Protein AF-A0AAV2S5Y5-F1 (afdb_monomer)

Radius of gyration: 28.73 Å; Cα contacts (8 Å, |Δi|>4): 89; chains: 1; bounding box: 67×34×76 Å

Foldseek 3Di:
DFDWAWFADDPDIDIDGVVVLVDLVVVLVCLAPCCLVPVDDPVVNVVVLVPDDADPPPRVVVSVVVSVCLSVQHDDDPGHPSVVVSVCSNVCVRHPVNVVVVVVVVVVVVVVVVVVVVVVVVVVVVVVVVLVVVQVVQVVPDPPPDDRPRDPDDDD

Mean predicted aligned error: 7.6 Å

Organism: Meganyctiphanes norvegica (NCBI:txid48144)

Secondary structure (DSSP, 8-state):
---EEEEEETTEEEEEEHHHHH-HHHHHHHSSHHHHHHTS-HHHHHHHHTTSPP-SSSHHHHHHHHHHHHHTT--SSSS-HHHHHHHHHHTTTT-HHHHHHHHHHHHHHHHHHHHHHHHHHHHHHHHHHHHHHHHHHHHHTS-TTSPP--------

InterPro domains:
  IPR024867 Nuclear factor related to kappa-B-binding protein [PTHR13052] (3-139)
  IPR044867 DEUBAD domain [PS51916] (17-134)

pLDDT: mean 90.6, std 9.05, range [45.88, 98.38]

Solvent-accessible surface area (backbone atoms only — not comparable to full-atom values): 9223 Å² total; per-residue (Å²): 131,88,54,73,40,68,34,33,58,93,92,49,72,47,76,42,55,46,63,57,52,73,33,68,64,58,44,48,61,64,63,28,68,63,36,55,70,76,71,46,52,69,71,56,49,56,59,54,57,68,74,48,79,89,49,96,67,63,38,71,58,53,43,50,51,51,51,51,40,58,63,68,64,40,72,79,75,98,47,28,70,67,60,53,50,48,53,36,47,60,70,42,50,34,27,57,68,53,36,54,49,51,56,51,48,54,55,50,53,51,52,50,53,56,49,53,51,50,52,51,51,50,53,52,49,53,52,50,51,55,54,52,49,53,52,50,56,52,54,74,74,46,64,96,87,64,82,79,84,75,76,84,75,77,86,125

Nearest PDB structures (foldseek):
  4wlp-assembly1_B  TM=9.031E-01  e=2.094E-07  Homo sapiens
  4uf5-assembly1_B  TM=8.428E-01  e=1.661E-05  Homo sapiens
  7tve-assembly1_D  TM=2.455E-01  e=6.827E+00  Saccharomyces cerevisiae W303

Sequence (156 aa):
MVTMEELSYGEVTLEVPSDLCNDISLLFDIISPDTWNNCITDEHREALMNYLPDFPENDLEEKTRTLEMFFMDENFRFGTPLRIFFDYLTKGFFNPKISKMRASQKKIMFREYRFRMKEYLHSTLEETLVRRKRVLDIVSNMPPDEIPKIPRLLLN

Structure (mmCIF, N/CA/C/O backbone):
data_AF-A0AAV2S5Y5-F1
#
_entry.id   AF-A0AAV2S5Y5-F1
#
loop_
_atom_site.group_PDB
_atom_site.id
_atom_site.type_symbol
_atom_site.label_atom_id
_atom_site.label_alt_id
_atom_site.label_comp_id
_atom_site.label_asym_id
_atom_site.label_entity_id
_atom_site.label_seq_id
_atom_site.pdbx_PDB_ins_code
_atom_site.Cartn_x
_atom_site.Cartn_y
_atom_site.Cartn_z
_atom_site.occupancy
_atom_site.B_iso_or_equiv
_atom_site.auth_seq_id
_atom_site.auth_comp_id
_atom_site.auth_asym_id
_atom_site.auth_atom_id
_atom_site.pdbx_PDB_model_num
ATOM 1 N N . MET A 1 1 ? -28.105 -12.886 12.898 1.00 58.53 1 MET A N 1
ATOM 2 C CA . MET A 1 1 ? -26.781 -13.507 13.113 1.00 58.53 1 MET A CA 1
ATOM 3 C C . MET A 1 1 ? -25.780 -12.595 12.440 1.00 58.53 1 MET A C 1
ATOM 5 O O . MET A 1 1 ? -26.000 -12.292 11.277 1.00 58.53 1 MET A O 1
ATOM 9 N N . VAL A 1 2 ? -24.779 -12.102 13.170 1.00 76.00 2 VAL A N 1
ATOM 10 C CA . VAL A 1 2 ? -23.707 -11.280 12.586 1.00 76.00 2 VAL A CA 1
ATOM 11 C C . VAL A 1 2 ? -22.844 -12.203 11.732 1.00 76.00 2 VAL A C 1
ATOM 13 O O . VAL A 1 2 ? -22.391 -13.238 12.222 1.00 76.00 2 VAL A O 1
ATOM 16 N N . THR A 1 3 ? -22.692 -11.890 10.449 1.00 88.06 3 THR A N 1
ATOM 17 C CA . THR A 1 3 ? -21.781 -12.615 9.560 1.00 88.06 3 THR A CA 1
ATOM 18 C C . THR A 1 3 ? -20.371 -12.072 9.753 1.00 88.06 3 THR A C 1
ATOM 20 O O . THR A 1 3 ? -20.190 -10.867 9.903 1.00 88.06 3 THR A O 1
ATOM 23 N N . MET A 1 4 ? -19.384 -12.964 9.798 1.00 91.44 4 MET A N 1
ATOM 24 C CA . MET A 1 4 ? -17.975 -12.605 9.959 1.00 91.44 4 MET A CA 1
ATOM 25 C C . MET A 1 4 ? -17.245 -12.833 8.638 1.00 91.44 4 MET A C 1
ATOM 27 O O . MET A 1 4 ? -17.479 -13.835 7.957 1.00 91.44 4 MET A O 1
ATOM 31 N N . GLU A 1 5 ? -16.353 -11.914 8.295 1.00 89.69 5 GLU 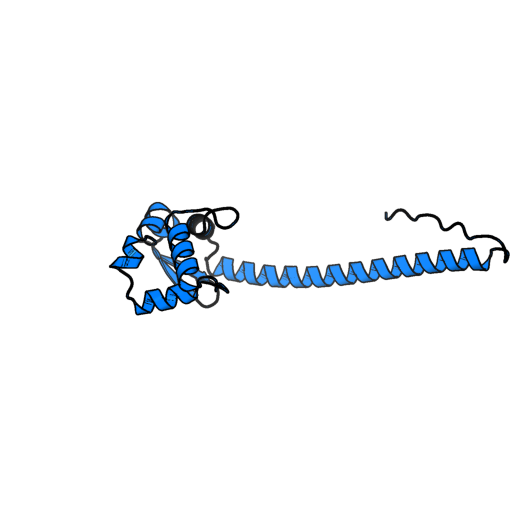A N 1
ATOM 32 C CA . GLU A 1 5 ? -15.509 -11.967 7.109 1.00 89.69 5 GLU A CA 1
ATOM 33 C C . GLU A 1 5 ? -14.038 -12.062 7.496 1.00 89.69 5 GLU A C 1
ATOM 35 O O . GLU A 1 5 ? -13.526 -11.278 8.295 1.00 89.69 5 GLU A O 1
ATOM 40 N N . GLU A 1 6 ? -13.350 -13.033 6.896 1.00 92.81 6 GLU A N 1
ATOM 41 C CA . GLU A 1 6 ? -11.910 -13.206 7.046 1.00 92.81 6 GLU A CA 1
ATOM 42 C C . GLU A 1 6 ? -11.164 -12.235 6.118 1.00 92.81 6 GLU A C 1
ATOM 44 O O . GLU A 1 6 ? -11.292 -12.271 4.887 1.00 92.81 6 GLU A O 1
ATOM 49 N N . LEU A 1 7 ? -10.332 -11.395 6.722 1.00 93.62 7 LEU A N 1
ATOM 50 C CA . LEU A 1 7 ? -9.421 -10.467 6.072 1.00 93.62 7 LEU A CA 1
ATOM 51 C C . LEU A 1 7 ? -7.978 -10.926 6.285 1.00 93.62 7 LEU A C 1
ATOM 53 O O . LEU A 1 7 ? -7.608 -11.433 7.340 1.00 93.62 7 LEU A O 1
ATOM 57 N N . SER A 1 8 ? -7.129 -10.705 5.287 1.00 92.38 8 SER A N 1
ATOM 58 C CA . SER A 1 8 ? -5.705 -11.020 5.353 1.00 92.38 8 SER A CA 1
ATOM 59 C C . SER A 1 8 ? -4.851 -9.968 4.652 1.00 92.38 8 SER A C 1
ATOM 61 O O . SER A 1 8 ? -5.134 -9.534 3.526 1.00 92.38 8 SER A O 1
ATOM 63 N N . TYR A 1 9 ? -3.757 -9.590 5.303 1.00 89.12 9 TYR A N 1
ATOM 64 C CA . TYR A 1 9 ? -2.750 -8.698 4.749 1.00 89.12 9 TYR A CA 1
ATOM 65 C C . TYR A 1 9 ? -1.367 -9.049 5.298 1.00 89.12 9 TYR A C 1
ATOM 67 O O . TYR A 1 9 ? -1.117 -8.964 6.497 1.00 89.12 9 TYR A O 1
ATOM 75 N N . GLY A 1 10 ? -0.449 -9.442 4.411 1.00 86.56 10 GLY A N 1
ATOM 76 C CA . GLY A 1 10 ? 0.866 -9.930 4.827 1.00 86.56 10 GLY A CA 1
ATOM 77 C C . GLY A 1 10 ? 0.738 -11.200 5.669 1.00 86.56 10 GLY A C 1
ATOM 78 O O . GLY A 1 10 ? 0.214 -12.202 5.185 1.00 86.56 10 GLY A O 1
ATOM 79 N N . GLU A 1 11 ? 1.219 -11.139 6.909 1.00 86.31 11 GLU A N 1
ATOM 80 C CA . GLU A 1 11 ? 1.137 -12.227 7.897 1.00 86.31 11 GLU A CA 1
ATOM 81 C C . GLU A 1 11 ? -0.059 -12.079 8.850 1.00 86.31 11 GLU A C 1
ATOM 83 O O . GLU A 1 11 ? -0.320 -12.968 9.654 1.00 86.31 11 GLU A O 1
ATOM 88 N N . VAL A 1 12 ? -0.805 -10.974 8.751 1.00 89.19 12 VAL A N 1
ATOM 89 C CA . VAL A 1 12 ? -1.942 -10.688 9.627 1.00 89.19 12 VAL A CA 1
ATOM 90 C C . VAL A 1 12 ? -3.221 -11.243 9.012 1.00 89.19 12 VAL A C 1
ATOM 92 O O . VAL A 1 12 ? -3.541 -10.960 7.854 1.00 89.19 12 VAL A O 1
ATOM 95 N N . THR A 1 13 ? -3.971 -11.995 9.814 1.00 91.62 13 THR A N 1
ATOM 96 C CA . THR A 1 13 ? -5.330 -12.462 9.519 1.00 91.62 13 THR A CA 1
ATOM 97 C C . THR A 1 13 ? -6.277 -11.973 10.606 1.00 91.62 13 THR A C 1
ATOM 99 O O . THR A 1 13 ? -5.969 -12.104 11.790 1.00 91.62 13 THR A O 1
ATOM 102 N N . LEU A 1 14 ? -7.413 -11.410 10.209 1.00 92.25 14 LEU A N 1
ATOM 103 C CA . LEU A 1 14 ? -8.417 -10.818 11.090 1.00 92.25 14 LEU A CA 1
ATOM 104 C C . LEU A 1 14 ? -9.803 -11.291 10.665 1.00 92.25 14 LEU A C 1
ATOM 106 O O . LEU A 1 14 ? -10.078 -11.387 9.474 1.00 92.25 14 LEU A O 1
ATOM 110 N N . GLU A 1 15 ? -10.684 -11.530 11.628 1.00 92.44 15 GLU A N 1
ATOM 111 C CA . GLU A 1 15 ? -12.109 -11.718 11.367 1.00 92.44 15 GLU A CA 1
ATOM 112 C C . GLU A 1 15 ? -12.854 -10.466 11.812 1.00 92.44 15 GLU A C 1
ATOM 114 O O . GLU A 1 15 ? -12.729 -10.039 12.961 1.00 92.44 15 GLU A O 1
ATOM 119 N N . VAL A 1 16 ? -13.617 -9.867 10.901 1.00 90.38 16 VAL A N 1
ATOM 120 C CA . VAL A 1 16 ? -14.403 -8.663 11.186 1.00 90.38 16 VAL A CA 1
ATOM 121 C C . VAL A 1 16 ? -15.880 -8.890 10.869 1.00 90.38 16 VAL A C 1
ATOM 123 O O . VAL A 1 16 ? -16.192 -9.674 9.972 1.00 90.38 16 VAL A O 1
ATOM 126 N N . PRO A 1 17 ? -16.809 -8.215 11.565 1.00 91.50 17 PRO A N 1
ATOM 127 C CA . PRO A 1 17 ? -18.218 -8.224 11.183 1.00 91.50 17 PRO A CA 1
ATOM 128 C C . PRO A 1 17 ? -18.408 -7.703 9.753 1.00 91.50 17 PRO A C 1
ATOM 130 O O . PRO A 1 17 ? -17.882 -6.642 9.420 1.00 91.50 17 PRO A O 1
ATOM 133 N N . SER A 1 18 ? -19.205 -8.390 8.931 1.00 87.94 18 SER A N 1
ATOM 134 C CA . SER A 1 18 ? -19.514 -7.966 7.553 1.00 87.94 18 SER A CA 1
ATOM 135 C C . SER A 1 18 ? -20.083 -6.550 7.481 1.00 87.94 18 SER A C 1
ATOM 137 O O . SER A 1 18 ? -19.857 -5.839 6.506 1.00 87.94 18 SER A O 1
ATOM 139 N N . ASP A 1 19 ? -20.814 -6.115 8.508 1.00 88.69 19 ASP A N 1
ATOM 140 C CA . ASP A 1 19 ?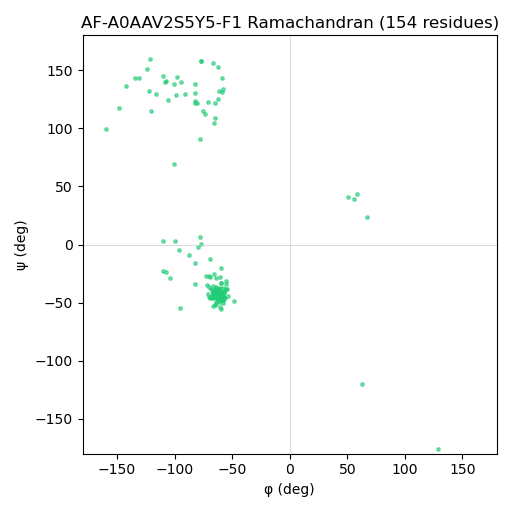 -21.401 -4.774 8.563 1.00 88.69 19 ASP A CA 1
ATOM 141 C C . ASP A 1 19 ? -20.324 -3.677 8.496 1.00 88.69 19 ASP A C 1
ATOM 143 O O . ASP A 1 19 ? -20.528 -2.658 7.839 1.00 88.69 19 ASP A O 1
ATOM 147 N N . LEU A 1 20 ? -19.130 -3.930 9.053 1.00 87.06 20 LEU A N 1
ATOM 148 C CA . LEU A 1 20 ? -17.983 -3.017 8.976 1.00 87.06 20 LEU A CA 1
ATOM 149 C C . LEU A 1 20 ? -17.479 -2.825 7.538 1.00 87.06 20 LEU A C 1
ATOM 151 O O . LEU A 1 20 ? -16.928 -1.781 7.196 1.00 87.06 20 LEU A O 1
ATOM 155 N N . CYS A 1 21 ? -17.655 -3.836 6.689 1.00 85.88 21 CYS A N 1
ATOM 156 C CA . CYS A 1 21 ? -17.275 -3.778 5.282 1.00 85.88 21 CYS A CA 1
ATOM 157 C C . CYS A 1 21 ? -18.337 -3.092 4.413 1.00 85.88 21 CYS A C 1
ATOM 159 O O . CYS A 1 21 ? -18.024 -2.709 3.290 1.00 85.88 21 CYS A O 1
ATOM 161 N N . ASN A 1 22 ? -19.566 -2.926 4.915 1.00 87.50 22 ASN A N 1
ATOM 162 C CA . ASN A 1 22 ? -20.691 -2.366 4.164 1.00 87.50 22 ASN A CA 1
ATOM 163 C C . ASN A 1 22 ? -21.019 -0.920 4.551 1.00 87.50 22 ASN A C 1
ATOM 165 O O . ASN A 1 22 ? -21.511 -0.171 3.706 1.00 87.50 22 ASN A O 1
ATOM 169 N N . ASP A 1 23 ? -20.738 -0.520 5.791 1.00 92.00 23 ASP A N 1
ATOM 170 C CA . ASP A 1 23 ? -21.039 0.817 6.297 1.00 92.00 23 ASP A CA 1
ATOM 171 C C . ASP A 1 23 ? -19.774 1.545 6.767 1.00 92.00 23 ASP A C 1
ATOM 173 O O . ASP A 1 23 ? -19.123 1.173 7.744 1.00 92.00 23 ASP A O 1
ATOM 177 N N . ILE A 1 24 ? -19.438 2.627 6.063 1.00 93.12 24 ILE A N 1
ATOM 178 C CA . ILE A 1 24 ? -18.283 3.461 6.390 1.00 93.12 24 ILE A CA 1
ATOM 179 C C . ILE A 1 24 ? -18.482 4.236 7.695 1.00 93.12 24 ILE A C 1
ATOM 181 O O . ILE A 1 24 ? -17.500 4.534 8.370 1.00 93.12 24 ILE A O 1
ATOM 185 N N . SER A 1 25 ? -19.722 4.556 8.074 1.00 93.25 25 SER A N 1
ATOM 186 C CA . SER A 1 25 ? -20.001 5.266 9.324 1.00 93.25 25 SER A CA 1
ATOM 187 C C . SER A 1 25 ? -19.574 4.433 10.529 1.00 93.25 25 SER A C 1
ATOM 189 O O . SER A 1 25 ? -18.902 4.960 11.409 1.00 93.25 25 SER A O 1
ATOM 191 N N . LEU A 1 26 ? -19.817 3.117 10.503 1.00 92.06 26 LEU A N 1
ATOM 192 C CA . LEU A 1 26 ? -19.331 2.199 11.540 1.00 92.06 26 LEU A CA 1
ATOM 193 C C . LEU A 1 26 ? -17.801 2.197 11.641 1.00 92.06 26 LEU A C 1
ATOM 195 O O . LEU A 1 26 ? -17.248 2.110 12.736 1.00 92.06 26 LEU A O 1
ATOM 199 N N . LEU A 1 27 ? -17.104 2.309 10.507 1.00 91.44 27 LEU A N 1
ATOM 200 C CA . LEU A 1 27 ? -15.647 2.394 10.496 1.00 91.44 27 LEU A CA 1
ATOM 201 C C . LEU A 1 27 ? -15.148 3.699 11.132 1.00 91.44 27 LEU A C 1
ATOM 203 O O . LEU A 1 27 ? -14.177 3.657 11.883 1.00 91.44 27 LEU A O 1
ATOM 207 N N . PHE A 1 28 ? -15.796 4.832 10.852 1.00 93.31 28 PHE A N 1
ATOM 208 C CA . PHE A 1 28 ? -15.461 6.115 11.480 1.00 93.31 28 PHE A CA 1
ATOM 209 C C . PHE A 1 28 ? -15.768 6.128 12.978 1.00 93.31 28 PHE A C 1
ATOM 211 O O . PHE A 1 28 ? -14.992 6.696 13.740 1.00 93.31 28 PHE A O 1
ATOM 218 N N . ASP A 1 29 ? -16.844 5.471 13.410 1.00 92.62 29 ASP A N 1
ATOM 219 C CA . ASP A 1 29 ? -17.181 5.363 14.830 1.00 92.62 29 ASP A CA 1
ATOM 220 C C . ASP A 1 29 ? -16.118 4.550 15.589 1.00 92.62 29 ASP A C 1
ATOM 222 O O . ASP A 1 29 ? -15.656 4.967 16.655 1.00 92.62 29 ASP A O 1
ATOM 226 N N . ILE A 1 30 ? -15.670 3.428 15.010 1.00 92.31 30 ILE A N 1
ATOM 227 C CA . ILE A 1 30 ? -14.625 2.566 15.586 1.00 92.31 30 ILE A CA 1
ATOM 228 C C . ILE A 1 30 ? -13.244 3.227 15.516 1.00 92.31 30 ILE A C 1
ATOM 230 O O . ILE A 1 30 ? -12.471 3.143 16.465 1.00 92.31 30 ILE A O 1
ATOM 234 N N . ILE A 1 31 ? -12.895 3.868 14.400 1.00 93.25 31 ILE A N 1
ATOM 235 C CA . ILE A 1 31 ? -11.600 4.535 14.221 1.00 93.25 31 ILE A CA 1
ATOM 236 C C . ILE A 1 31 ? -11.786 6.039 14.433 1.00 93.25 31 ILE A C 1
ATOM 238 O O . ILE A 1 31 ? -11.695 6.844 13.507 1.00 93.25 31 ILE A O 1
ATOM 242 N N . SER A 1 32 ? -12.052 6.399 15.688 1.00 94.50 32 SER A N 1
ATOM 243 C CA . SER A 1 32 ? -12.354 7.763 16.127 1.00 94.50 32 SER A CA 1
ATOM 244 C C . SER A 1 32 ? -11.371 8.272 17.192 1.00 94.50 32 SER A C 1
ATOM 246 O O . SER A 1 32 ? -10.754 7.470 17.904 1.00 94.50 32 SER A O 1
ATOM 248 N N . PRO A 1 33 ? -11.271 9.606 17.381 1.00 94.50 33 PRO A N 1
ATOM 249 C CA . PRO A 1 33 ? -10.562 10.193 18.520 1.00 94.50 33 PRO A CA 1
ATOM 250 C C . PRO A 1 33 ? -11.080 9.690 19.868 1.00 94.50 33 PRO A C 1
ATOM 252 O O . PRO A 1 33 ? -10.311 9.560 20.817 1.00 94.50 33 PRO A O 1
ATOM 255 N N . ASP A 1 34 ? -12.384 9.413 19.960 1.00 95.00 34 ASP A N 1
ATOM 256 C CA . ASP A 1 34 ? -13.003 8.874 21.168 1.00 95.00 34 ASP A CA 1
ATOM 257 C C . ASP A 1 34 ? -12.447 7.483 21.487 1.00 95.00 34 ASP A C 1
ATOM 259 O O . ASP A 1 34 ? -11.909 7.272 22.572 1.00 95.00 34 ASP A O 1
ATOM 263 N N . THR A 1 35 ? -12.443 6.577 20.504 1.00 95.12 35 THR A N 1
ATOM 264 C CA . 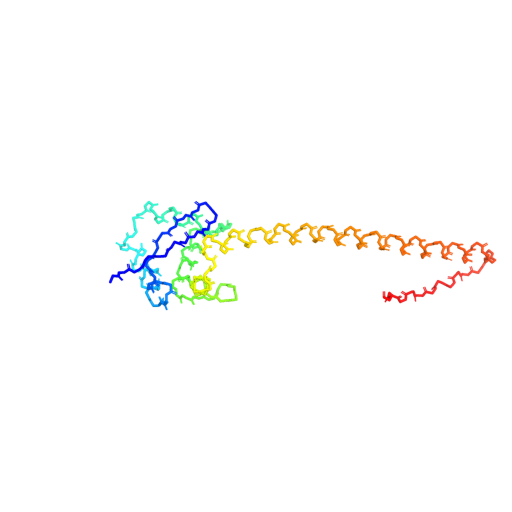THR A 1 35 ? -11.856 5.239 20.669 1.00 95.12 35 THR A CA 1
ATOM 265 C C . THR A 1 35 ? -10.370 5.324 21.018 1.00 95.12 35 THR A C 1
ATOM 267 O O . THR A 1 35 ? -9.909 4.630 21.926 1.00 95.12 35 THR A O 1
ATOM 270 N N . TRP A 1 36 ? -9.618 6.208 20.356 1.00 94.69 36 TRP A N 1
ATOM 271 C CA . TRP A 1 36 ? -8.194 6.414 20.632 1.00 94.69 36 TRP A CA 1
ATOM 272 C C . TRP A 1 36 ? -7.924 6.829 22.082 1.00 94.69 36 TRP A C 1
ATOM 274 O O . TRP A 1 36 ? -7.057 6.249 22.735 1.00 94.69 36 TRP A O 1
ATOM 284 N N . ASN A 1 37 ? -8.677 7.801 22.596 1.00 93.06 37 ASN A N 1
ATOM 285 C CA . ASN A 1 37 ? -8.450 8.358 23.928 1.00 93.06 37 ASN A CA 1
ATOM 286 C C . ASN A 1 37 ? -9.067 7.514 25.053 1.00 93.06 37 ASN A C 1
ATOM 288 O O . ASN A 1 37 ? -8.488 7.438 26.134 1.00 93.06 37 ASN A O 1
ATOM 292 N N . ASN A 1 38 ? -10.218 6.877 24.810 1.00 95.06 38 ASN A N 1
ATOM 293 C CA . ASN A 1 38 ? -11.028 6.249 25.858 1.00 95.06 38 ASN A CA 1
ATOM 294 C C . ASN A 1 38 ? -10.993 4.714 25.846 1.00 95.06 38 ASN A C 1
ATOM 296 O O . ASN A 1 38 ? -11.248 4.098 26.880 1.00 95.06 38 ASN A O 1
ATOM 300 N N . CYS A 1 39 ? -10.686 4.078 24.711 1.00 95.00 39 CYS A N 1
ATOM 301 C CA . CYS A 1 39 ? -10.716 2.615 24.584 1.00 95.00 39 CYS A CA 1
ATOM 302 C C . CYS A 1 39 ? -9.327 1.976 24.435 1.00 95.00 39 CYS A C 1
ATOM 304 O O . CYS A 1 39 ? -9.174 0.793 24.742 1.00 95.00 39 CYS A O 1
ATOM 306 N N . ILE A 1 40 ? -8.316 2.725 23.981 1.00 94.81 40 ILE A N 1
ATOM 307 C CA . ILE A 1 40 ? -6.955 2.213 23.764 1.00 94.81 40 ILE A CA 1
ATOM 308 C C . ILE A 1 40 ? -6.047 2.576 24.952 1.00 94.81 40 ILE A C 1
ATOM 310 O O . ILE A 1 40 ? -5.942 3.739 25.356 1.00 94.81 40 ILE A O 1
ATOM 314 N N . THR A 1 41 ? -5.355 1.573 25.503 1.00 95.38 41 THR A N 1
ATOM 315 C CA . THR A 1 41 ? -4.373 1.755 26.588 1.00 95.38 41 THR A CA 1
ATOM 316 C C . THR A 1 41 ? -3.149 2.545 26.117 1.00 95.38 41 THR A C 1
ATOM 318 O O . THR A 1 41 ? -2.824 2.537 24.929 1.00 95.38 41 THR A O 1
ATOM 321 N N . ASP A 1 42 ? -2.436 3.202 27.039 1.00 94.19 42 ASP A N 1
ATOM 322 C CA . ASP A 1 42 ? -1.245 3.998 26.696 1.00 94.19 42 ASP A CA 1
ATOM 323 C C . ASP A 1 42 ? -0.173 3.161 25.974 1.00 94.19 42 ASP A C 1
ATOM 325 O O . ASP A 1 42 ? 0.375 3.603 24.969 1.00 94.19 42 ASP A O 1
ATOM 329 N N . GLU A 1 43 ? 0.048 1.917 26.412 1.00 95.75 43 GLU A N 1
ATOM 330 C CA . GLU A 1 43 ? 0.988 0.969 25.789 1.00 95.75 43 GLU A CA 1
ATOM 331 C C . GLU A 1 43 ? 0.639 0.685 24.319 1.00 95.75 43 GLU A C 1
ATOM 333 O O . GLU A 1 43 ? 1.504 0.682 23.441 1.00 95.75 43 GLU A O 1
ATOM 338 N N . HIS A 1 44 ? -0.647 0.472 24.023 1.00 95.56 44 HIS A N 1
ATOM 339 C CA . HIS A 1 44 ? -1.096 0.254 22.652 1.00 95.56 44 HIS A CA 1
ATOM 340 C C . HIS A 1 44 ? -1.045 1.543 21.830 1.00 95.56 44 HIS A C 1
ATOM 342 O O . HIS A 1 44 ? -0.725 1.476 20.646 1.00 95.56 44 HIS A O 1
ATOM 348 N N . ARG A 1 45 ? -1.314 2.712 22.427 1.00 94.75 45 ARG A N 1
ATOM 349 C CA . ARG A 1 45 ? -1.153 4.003 21.741 1.00 94.75 45 ARG A CA 1
ATOM 350 C C . ARG A 1 45 ? 0.303 4.245 21.362 1.00 94.75 45 ARG A C 1
ATOM 352 O O . ARG A 1 45 ? 0.563 4.601 20.219 1.00 94.75 45 ARG A O 1
ATOM 359 N N . GLU A 1 46 ? 1.248 3.979 22.259 1.00 93.38 46 GLU A N 1
ATOM 360 C CA . GLU A 1 46 ? 2.683 4.068 21.963 1.00 93.38 46 GLU A CA 1
ATOM 361 C C . GLU A 1 46 ? 3.080 3.109 20.830 1.00 93.38 46 GLU A C 1
ATOM 363 O O . GLU A 1 46 ? 3.732 3.512 19.866 1.00 93.38 46 GLU A O 1
ATOM 368 N N . ALA A 1 47 ? 2.604 1.861 20.875 1.00 95.31 47 ALA A N 1
ATOM 369 C CA . ALA A 1 47 ? 2.822 0.905 19.794 1.00 95.31 47 ALA A CA 1
ATOM 370 C C . ALA A 1 47 ? 2.210 1.367 18.457 1.00 95.31 47 ALA A C 1
ATOM 372 O O . ALA A 1 47 ? 2.818 1.166 17.406 1.00 95.31 47 ALA A O 1
ATOM 373 N N . LEU A 1 48 ? 1.032 1.999 18.479 1.00 94.81 48 LEU A N 1
ATOM 374 C CA . LEU A 1 48 ? 0.366 2.527 17.286 1.00 94.81 48 LEU A CA 1
ATOM 375 C C . LEU A 1 48 ? 1.090 3.749 16.703 1.00 94.81 48 LEU A C 1
ATOM 377 O O . LEU A 1 48 ? 1.196 3.865 15.483 1.00 94.81 48 LEU A O 1
ATOM 381 N N . MET A 1 49 ? 1.649 4.611 17.554 1.00 94.06 49 MET A N 1
ATOM 382 C CA . MET A 1 49 ? 2.459 5.761 17.134 1.00 94.06 49 MET A CA 1
ATOM 383 C C . MET A 1 49 ? 3.706 5.338 16.345 1.00 94.06 49 MET A C 1
ATOM 385 O O . MET A 1 49 ? 4.133 6.069 15.455 1.00 94.06 49 MET A O 1
ATOM 389 N N . ASN A 1 50 ? 4.245 4.139 16.591 1.00 94.00 50 ASN A N 1
ATOM 390 C CA . ASN A 1 50 ? 5.376 3.592 15.830 1.00 94.00 50 ASN A CA 1
ATOM 391 C C . ASN A 1 50 ? 5.031 3.217 14.375 1.00 94.00 50 ASN A C 1
ATOM 393 O O . ASN A 1 50 ? 5.937 2.969 13.583 1.00 94.00 50 ASN A O 1
ATOM 397 N N . TYR A 1 51 ? 3.746 3.159 14.003 1.00 93.31 51 TYR A N 1
ATOM 398 C CA . TYR A 1 51 ? 3.334 2.983 12.603 1.00 93.31 51 TYR A CA 1
ATOM 399 C C . TYR A 1 51 ? 3.202 4.309 11.842 1.00 93.31 51 TYR A C 1
ATOM 401 O O . TYR A 1 51 ? 3.014 4.289 10.621 1.00 93.31 51 TYR A O 1
ATOM 409 N N . LEU A 1 52 ? 3.279 5.451 12.532 1.00 94.25 52 LEU A N 1
ATOM 410 C CA . LEU A 1 52 ? 3.309 6.761 11.889 1.00 94.25 52 LEU A CA 1
ATOM 411 C C . LEU A 1 52 ? 4.700 7.043 11.296 1.00 94.25 52 LEU A C 1
ATOM 413 O O . LEU A 1 52 ? 5.685 6.442 11.726 1.00 94.25 52 LEU A O 1
ATOM 417 N N . PRO A 1 53 ? 4.805 7.945 10.303 1.00 92.94 53 PRO A N 1
ATOM 418 C CA . PRO A 1 53 ? 6.095 8.334 9.741 1.00 92.94 53 PRO A CA 1
ATOM 419 C C . PRO A 1 53 ? 7.026 8.919 10.805 1.00 92.94 53 PRO A C 1
ATOM 421 O O . PRO A 1 53 ? 6.568 9.662 11.668 1.00 92.94 53 PRO A O 1
ATOM 424 N N . ASP A 1 54 ? 8.323 8.632 10.702 1.00 94.12 54 ASP A N 1
ATOM 425 C CA . ASP A 1 54 ? 9.348 9.307 11.501 1.00 94.12 54 ASP A CA 1
ATOM 426 C C . ASP A 1 54 ? 9.718 10.650 10.866 1.00 94.12 54 ASP A C 1
ATOM 428 O O . ASP A 1 54 ? 10.023 10.723 9.667 1.00 94.12 54 ASP A O 1
ATOM 432 N N . PHE A 1 55 ? 9.727 11.707 11.676 1.00 94.25 55 PHE A N 1
ATOM 433 C CA . PHE A 1 55 ? 10.089 13.054 11.255 1.00 94.25 55 PHE A CA 1
ATOM 434 C C . PHE A 1 55 ? 11.461 13.454 11.816 1.00 94.25 55 PHE A C 1
ATOM 436 O O . PHE A 1 55 ? 11.792 13.149 12.962 1.00 94.25 55 PHE A O 1
ATOM 443 N N . PRO A 1 56 ? 12.292 14.150 11.019 1.00 94.12 56 PRO A N 1
ATOM 444 C CA . PRO A 1 56 ? 13.649 14.515 11.427 1.00 94.12 56 PRO A CA 1
ATOM 445 C C . PRO A 1 56 ? 13.694 15.590 12.525 1.00 94.12 56 PRO A C 1
ATOM 447 O O . PRO A 1 56 ? 14.650 15.632 13.294 1.00 94.12 56 PRO A O 1
ATOM 450 N N . GLU A 1 57 ? 12.677 16.449 12.602 1.00 94.00 57 GLU A N 1
ATOM 451 C CA . GLU A 1 57 ? 12.536 17.519 13.593 1.00 94.00 57 GLU A CA 1
ATOM 452 C C . GLU A 1 57 ? 11.129 17.452 14.196 1.00 94.00 57 GLU A C 1
ATOM 454 O O . GLU A 1 57 ? 10.174 17.147 13.484 1.00 94.00 57 GLU A O 1
ATOM 459 N N . ASN A 1 58 ? 11.005 17.729 15.499 1.00 93.50 58 ASN A N 1
ATOM 460 C CA . ASN A 1 58 ? 9.730 17.751 16.233 1.00 93.50 58 ASN A CA 1
ATOM 461 C C . ASN A 1 58 ? 8.857 16.490 16.048 1.00 93.50 58 ASN A C 1
ATOM 463 O O . ASN A 1 58 ? 7.636 16.587 15.957 1.00 93.50 58 ASN A O 1
ATOM 467 N N . ASP A 1 59 ? 9.476 15.301 16.041 1.00 93.88 59 ASP A N 1
ATOM 468 C CA . ASP A 1 59 ? 8.820 14.022 15.711 1.00 93.88 59 ASP A CA 1
ATOM 469 C C . ASP A 1 59 ? 7.490 13.785 16.433 1.00 93.88 59 ASP A C 1
ATOM 471 O O . ASP A 1 59 ? 6.481 13.480 15.802 1.00 93.88 59 ASP A O 1
ATOM 475 N N . LEU A 1 60 ? 7.458 13.987 17.752 1.00 93.69 60 LEU A N 1
ATOM 476 C CA . LEU A 1 60 ? 6.245 13.768 18.538 1.00 93.69 60 LEU A CA 1
ATOM 477 C C . LE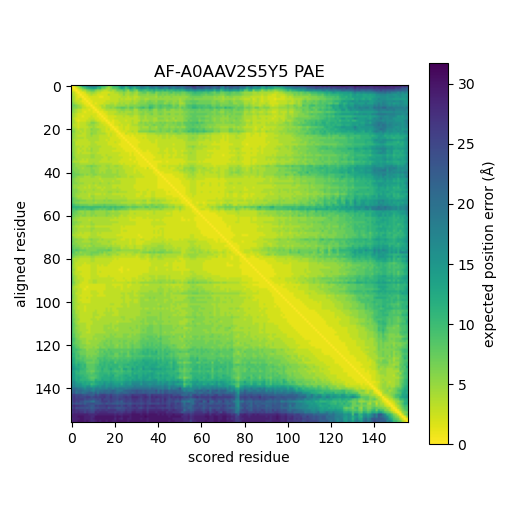U A 1 60 ? 5.115 14.744 18.165 1.00 93.69 60 LEU A C 1
ATOM 479 O O . LEU A 1 60 ? 3.953 14.342 18.098 1.00 93.69 60 LEU A O 1
ATOM 483 N N . GLU A 1 61 ? 5.443 16.014 17.923 1.00 95.38 61 GLU A N 1
ATOM 484 C CA . GLU A 1 61 ? 4.465 17.046 17.561 1.00 95.38 61 GLU A CA 1
ATOM 485 C C . GLU A 1 61 ? 3.911 16.796 16.153 1.00 95.38 61 GLU A C 1
ATOM 487 O O . GLU A 1 61 ? 2.694 16.771 15.965 1.00 95.38 61 GLU A O 1
ATOM 492 N N . GLU A 1 62 ? 4.782 16.503 15.185 1.00 95.81 62 GLU A N 1
ATOM 493 C CA . GLU A 1 62 ? 4.385 16.187 13.808 1.00 95.81 62 GLU A CA 1
ATOM 494 C C . GLU A 1 62 ? 3.566 14.890 13.729 1.00 95.81 62 GLU A C 1
ATOM 496 O O . GLU A 1 62 ? 2.553 14.839 13.025 1.00 95.81 62 GLU A O 1
ATOM 501 N N . LYS A 1 63 ? 3.917 13.853 14.504 1.00 95.75 63 LYS A N 1
ATOM 502 C CA . LYS A 1 63 ? 3.099 12.633 14.620 1.00 95.75 63 LYS A CA 1
ATOM 503 C C . LYS A 1 63 ? 1.725 12.925 15.221 1.00 95.75 63 LYS A C 1
ATOM 505 O O . LYS A 1 63 ? 0.727 12.425 14.707 1.00 95.75 63 LYS A O 1
ATOM 510 N N . THR A 1 64 ? 1.656 13.762 16.257 1.00 94.25 64 THR A N 1
ATOM 511 C CA . THR A 1 64 ? 0.380 14.155 16.882 1.00 94.25 64 THR A CA 1
ATOM 512 C C . THR A 1 64 ? -0.504 14.902 15.885 1.00 94.25 64 THR A C 1
ATOM 514 O O . THR A 1 64 ? -1.656 14.524 15.682 1.00 94.25 64 THR A O 1
ATOM 517 N N . ARG A 1 65 ? 0.056 15.879 15.165 1.00 94.56 65 ARG A N 1
ATOM 518 C CA . ARG A 1 65 ? -0.647 16.596 14.094 1.00 94.56 65 ARG A CA 1
ATOM 519 C C . ARG A 1 65 ? -1.110 15.661 12.976 1.00 94.56 65 ARG A C 1
ATOM 521 O O . ARG A 1 65 ? -2.229 15.779 12.486 1.00 94.56 65 ARG A O 1
ATOM 528 N N . THR A 1 66 ? -0.267 14.712 12.577 1.00 95.44 66 THR A N 1
ATOM 529 C CA . THR A 1 66 ? -0.605 13.706 11.560 1.00 95.44 66 THR A CA 1
ATOM 530 C C . THR A 1 66 ? -1.801 12.857 12.001 1.00 95.44 66 THR A C 1
ATOM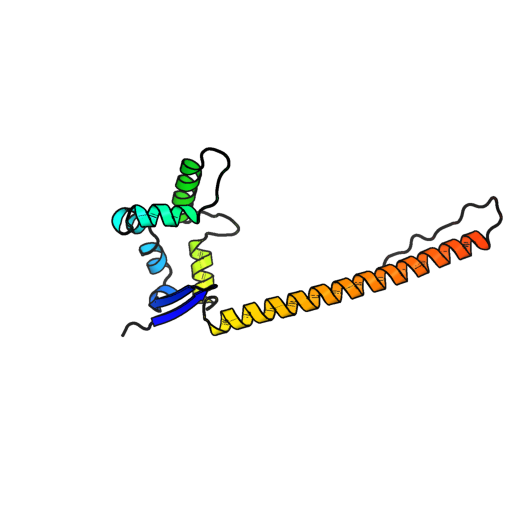 532 O O . THR A 1 66 ? -2.689 12.573 11.198 1.00 95.44 66 THR A O 1
ATOM 535 N N . LEU A 1 67 ? -1.850 12.474 13.278 1.00 95.06 67 LEU A N 1
ATOM 536 C CA . LEU A 1 67 ? -2.954 11.720 13.869 1.00 95.06 67 LEU A CA 1
ATOM 537 C C . LEU A 1 67 ? -4.253 12.546 13.908 1.00 95.06 67 LEU A C 1
ATOM 539 O O . LEU A 1 67 ? -5.321 12.033 13.578 1.00 95.06 67 LEU A O 1
ATOM 543 N N . GLU A 1 68 ? -4.168 13.835 14.246 1.00 94.38 68 GLU A N 1
ATOM 544 C CA . GLU A 1 68 ? -5.311 14.756 14.189 1.00 94.38 68 GLU A CA 1
ATOM 545 C C . GLU A 1 68 ? -5.866 14.870 12.765 1.00 94.38 68 GLU A C 1
ATOM 547 O O . GLU A 1 68 ? -7.059 14.655 12.551 1.00 94.38 68 GLU A O 1
ATOM 552 N N . MET A 1 69 ? -5.001 15.113 11.774 1.00 95.19 69 MET A N 1
ATOM 553 C CA . MET A 1 69 ? -5.388 15.160 10.357 1.00 95.19 69 MET A CA 1
ATOM 554 C C . MET A 1 69 ? -6.031 13.845 9.893 1.00 95.19 69 MET A C 1
ATOM 556 O O . MET A 1 69 ? -6.982 13.853 9.109 1.00 95.19 69 MET A O 1
ATOM 560 N N . PHE A 1 70 ? -5.529 12.705 10.379 1.00 95.25 70 PHE A N 1
ATOM 561 C CA . PHE A 1 70 ? -6.084 11.387 10.075 1.00 95.25 70 PHE A CA 1
ATOM 562 C C . PHE A 1 70 ? -7.524 11.246 10.582 1.00 95.25 70 PHE A C 1
ATOM 564 O O . PHE A 1 70 ? -8.394 10.820 9.820 1.00 95.25 70 PHE A O 1
ATOM 571 N N . PHE A 1 71 ? -7.798 11.643 11.828 1.00 94.56 71 PHE A N 1
ATOM 572 C CA . PHE A 1 71 ? -9.149 11.575 12.390 1.00 94.56 71 PHE A CA 1
ATOM 573 C C . PHE A 1 71 ? -10.110 12.628 11.832 1.00 94.56 71 PHE A C 1
ATOM 575 O O . PHE A 1 71 ? -11.313 12.380 11.782 1.00 94.56 71 PHE A O 1
ATOM 582 N N . MET A 1 72 ? -9.601 13.775 11.382 1.00 93.56 72 MET A N 1
ATOM 583 C CA . MET A 1 72 ? -10.404 14.822 10.737 1.00 93.56 72 MET A CA 1
ATOM 584 C C . MET A 1 72 ? -10.756 14.505 9.274 1.00 93.56 72 MET A C 1
ATOM 586 O O . MET A 1 72 ? -11.344 15.343 8.593 1.00 93.56 72 MET A O 1
ATOM 590 N N . ASP A 1 73 ? -10.426 13.299 8.791 1.00 94.19 73 ASP A N 1
ATOM 591 C CA . ASP A 1 73 ? -10.667 12.861 7.411 1.00 94.19 73 ASP A CA 1
ATOM 592 C C . ASP A 1 73 ? -10.021 13.823 6.393 1.00 94.19 73 ASP A C 1
ATOM 594 O O . ASP A 1 73 ? -10.587 14.131 5.343 1.00 94.19 73 ASP A O 1
ATOM 598 N N . GLU A 1 74 ? -8.820 14.328 6.700 1.00 95.44 74 GLU A N 1
ATOM 599 C CA . GLU A 1 74 ? -8.076 15.198 5.790 1.00 95.44 74 GLU A CA 1
ATOM 600 C C . GLU A 1 74 ? -7.402 14.407 4.658 1.00 95.44 74 GLU A C 1
ATOM 602 O O . GLU A 1 74 ? -7.162 13.197 4.727 1.00 95.44 74 GLU A O 1
ATOM 607 N N . ASN A 1 75 ? -7.097 15.100 3.560 1.00 94.62 75 ASN A N 1
ATOM 608 C CA . ASN A 1 75 ? -6.439 14.502 2.403 1.00 94.62 75 ASN A CA 1
ATOM 609 C C . ASN A 1 75 ? -4.924 14.427 2.620 1.00 94.62 75 ASN A C 1
ATOM 611 O O . ASN A 1 75 ? -4.265 15.452 2.766 1.00 94.62 75 ASN A O 1
ATOM 615 N N . PHE A 1 76 ? -4.371 13.216 2.547 1.00 92.50 76 PHE A N 1
ATOM 616 C CA . PHE A 1 76 ? -2.931 12.977 2.674 1.00 92.50 76 PHE A CA 1
ATOM 617 C C . PHE A 1 76 ? -2.276 12.909 1.297 1.00 92.50 76 PHE A C 1
ATOM 619 O O . PHE A 1 76 ? -1.304 13.602 0.997 1.00 92.50 76 PHE A O 1
ATOM 626 N N . ARG A 1 77 ? -2.804 12.030 0.441 1.00 90.69 77 ARG A N 1
ATOM 627 C CA . ARG A 1 77 ? -2.286 11.792 -0.904 1.00 90.69 77 ARG A CA 1
ATOM 628 C C . ARG A 1 77 ? -3.363 11.151 -1.763 1.00 90.69 77 ARG A C 1
ATOM 630 O O . ARG A 1 77 ? -3.542 9.937 -1.737 1.00 90.69 77 ARG A O 1
ATOM 637 N N . PHE A 1 78 ? -4.018 11.978 -2.573 1.00 93.06 78 PHE A N 1
ATOM 638 C CA . PHE A 1 78 ? -5.108 11.568 -3.466 1.00 93.06 78 PHE A CA 1
ATOM 639 C C . PHE A 1 78 ? -6.286 10.922 -2.722 1.00 93.06 78 PHE A C 1
ATOM 641 O O . PHE A 1 78 ? -6.835 9.917 -3.166 1.00 93.06 78 PHE A O 1
ATOM 648 N N . GLY A 1 79 ? -6.673 11.518 -1.596 1.00 93.31 79 GLY A N 1
ATOM 649 C CA . GLY A 1 79 ? -7.790 11.074 -0.773 1.00 93.31 79 GLY A CA 1
ATOM 650 C C . GLY A 1 79 ? -7.397 10.910 0.689 1.00 93.31 79 GLY A C 1
ATOM 651 O O . GLY A 1 79 ? -6.271 11.212 1.099 1.00 93.31 79 GLY A O 1
ATOM 652 N N . THR A 1 80 ? -8.357 10.431 1.469 1.00 95.12 80 THR A N 1
ATOM 653 C CA . THR A 1 80 ? -8.228 10.273 2.916 1.00 95.12 80 THR A CA 1
ATOM 654 C C . THR A 1 80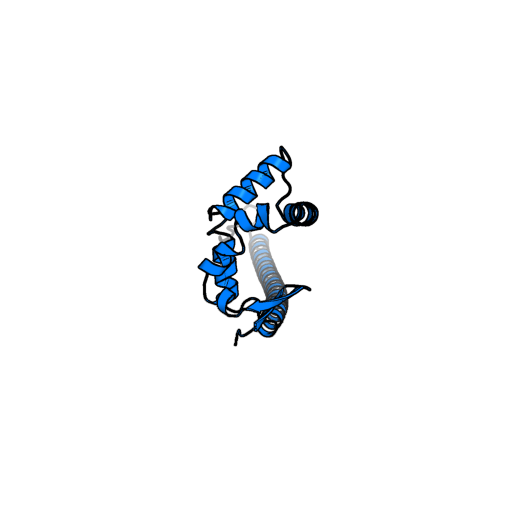 ? -7.936 8.803 3.246 1.00 95.12 80 THR A C 1
ATOM 656 O O . THR A 1 80 ? -8.516 7.906 2.617 1.00 95.12 80 THR A O 1
ATOM 659 N N . PRO A 1 81 ? -7.020 8.504 4.185 1.00 94.25 81 PRO A N 1
ATOM 660 C CA . PRO A 1 81 ? -6.594 7.129 4.447 1.00 94.25 81 PRO A CA 1
ATOM 661 C C . PRO A 1 81 ? -7.742 6.180 4.815 1.00 94.25 81 PRO A C 1
ATOM 663 O O . PRO A 1 81 ? -7.798 5.069 4.289 1.00 94.25 81 PRO A O 1
ATOM 666 N N . LEU A 1 82 ? -8.688 6.627 5.651 1.00 93.56 82 LEU A N 1
ATOM 667 C CA . LEU A 1 82 ? -9.829 5.814 6.085 1.00 93.56 82 LEU A CA 1
ATOM 668 C C . LEU A 1 82 ? -10.785 5.477 4.939 1.00 93.56 82 LEU A C 1
ATOM 670 O O . LEU A 1 8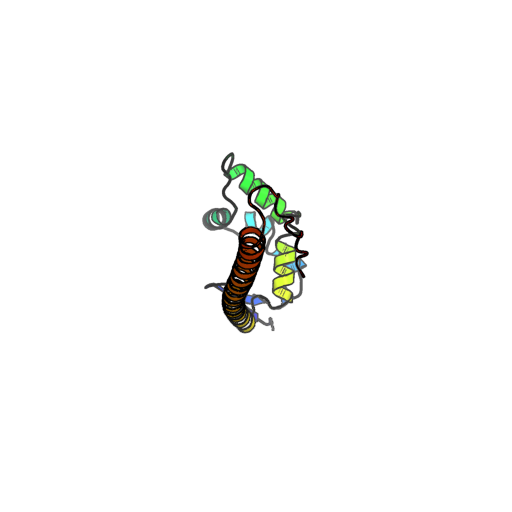2 ? -11.186 4.322 4.794 1.00 93.56 82 LEU A O 1
ATOM 674 N N . ARG A 1 83 ? -11.096 6.441 4.065 1.00 94.56 83 ARG A N 1
ATOM 675 C CA . ARG A 1 83 ? -11.950 6.187 2.892 1.00 94.56 83 ARG A CA 1
ATOM 676 C C . ARG A 1 83 ? -11.276 5.272 1.883 1.00 94.56 83 ARG A C 1
ATOM 678 O O . ARG A 1 83 ? -11.935 4.408 1.315 1.00 94.56 83 ARG A O 1
ATOM 685 N N . ILE A 1 84 ? -9.971 5.438 1.670 1.00 95.44 84 ILE A N 1
ATOM 686 C CA . ILE A 1 84 ? -9.191 4.555 0.795 1.00 95.44 84 ILE A CA 1
ATOM 687 C C . ILE A 1 84 ? -9.168 3.132 1.367 1.00 95.44 84 ILE A C 1
ATOM 689 O O . ILE A 1 84 ? -9.348 2.164 0.629 1.00 95.44 84 ILE A O 1
ATOM 693 N N . PHE A 1 85 ? -8.981 2.988 2.680 1.00 93.50 85 PHE A N 1
ATOM 694 C CA . PHE A 1 85 ? -9.044 1.692 3.348 1.00 93.50 85 PHE A CA 1
ATOM 695 C C . PHE A 1 85 ? -10.428 1.042 3.207 1.00 93.50 85 PHE A C 1
ATOM 697 O O . PHE A 1 85 ? -10.510 -0.128 2.832 1.00 93.50 85 PHE A O 1
ATOM 704 N N . PHE A 1 86 ? -11.505 1.804 3.408 1.00 94.38 86 PHE A N 1
ATOM 705 C CA . PHE A 1 86 ? -12.875 1.331 3.209 1.00 94.38 86 PHE A CA 1
ATOM 706 C C . PHE A 1 86 ? -13.160 0.918 1.754 1.00 94.38 86 PHE A C 1
ATOM 708 O O . PHE A 1 86 ? -13.760 -0.126 1.498 1.00 94.38 86 PHE A O 1
ATOM 715 N N . ASP A 1 87 ? -12.670 1.677 0.772 1.00 94.75 87 ASP A N 1
ATOM 716 C CA . ASP A 1 87 ? -12.760 1.307 -0.645 1.00 94.75 87 ASP A CA 1
ATOM 717 C C . ASP A 1 87 ? -12.024 -0.016 -0.938 1.00 94.75 87 ASP A C 1
ATOM 719 O O . ASP A 1 87 ? -12.516 -0.868 -1.679 1.00 94.75 87 ASP A O 1
ATOM 723 N N . TYR A 1 88 ? -10.872 -0.256 -0.305 1.00 93.94 88 TYR A N 1
ATOM 724 C CA . TYR A 1 88 ? -10.198 -1.551 -0.407 1.00 93.94 88 TYR A CA 1
ATOM 725 C C . TYR A 1 88 ? -10.964 -2.684 0.283 1.00 93.94 88 TYR A C 1
ATOM 727 O O . TYR A 1 88 ? -11.003 -3.793 -0.260 1.00 93.94 88 TYR A O 1
ATOM 735 N N . LEU A 1 89 ? -11.581 -2.427 1.439 1.00 92.00 89 LEU A N 1
ATOM 736 C CA . LEU A 1 89 ? -12.431 -3.399 2.131 1.00 92.00 89 LEU A CA 1
ATOM 737 C C . LEU A 1 89 ? -13.609 -3.826 1.250 1.00 92.00 89 LEU A C 1
ATOM 739 O O . LEU A 1 89 ? -13.731 -5.008 0.938 1.00 92.00 89 LEU A O 1
ATOM 743 N N . THR A 1 90 ? -14.400 -2.866 0.766 1.00 91.88 90 THR A N 1
ATOM 744 C CA . THR A 1 90 ? -15.584 -3.112 -0.085 1.00 91.88 90 THR A CA 1
ATOM 745 C C . THR A 1 90 ? -15.242 -3.827 -1.395 1.00 91.88 90 THR A C 1
ATOM 747 O O . THR A 1 90 ? -16.006 -4.660 -1.878 1.00 91.88 90 THR A O 1
ATOM 750 N N . LYS A 1 91 ? -14.059 -3.571 -1.968 1.00 92.25 91 LYS A N 1
ATOM 751 C CA . LYS A 1 91 ? -13.561 -4.272 -3.167 1.00 92.25 91 LYS A CA 1
ATOM 752 C C . LYS A 1 91 ? -13.024 -5.680 -2.885 1.00 92.25 91 LYS A C 1
ATOM 754 O O . LYS A 1 91 ? -12.528 -6.338 -3.802 1.00 92.25 91 LYS A O 1
ATOM 759 N N . GLY A 1 92 ? -13.065 -6.143 -1.636 1.00 91.38 92 GLY A N 1
ATOM 760 C CA . GLY A 1 92 ? -12.548 -7.448 -1.231 1.00 91.38 92 GLY A CA 1
ATOM 761 C C . GLY A 1 92 ? -11.028 -7.552 -1.351 1.00 91.38 92 GLY A C 1
ATOM 762 O O . GLY A 1 92 ? -10.491 -8.653 -1.485 1.00 91.38 92 GLY A O 1
ATOM 763 N N . PHE A 1 93 ? -10.304 -6.426 -1.319 1.00 93.06 93 PHE A N 1
ATOM 764 C CA . PHE A 1 93 ? -8.847 -6.403 -1.462 1.00 93.06 93 PHE A CA 1
ATOM 765 C C . PHE A 1 93 ? -8.193 -7.346 -0.447 1.00 93.06 93 PHE A C 1
ATOM 767 O O . PHE A 1 93 ? -7.329 -8.144 -0.809 1.00 93.06 93 PHE A O 1
ATOM 774 N N . PHE A 1 94 ? -8.645 -7.314 0.803 1.00 93.62 94 PHE A N 1
ATOM 775 C CA . PHE A 1 94 ? -8.082 -8.106 1.895 1.00 93.62 94 PHE A CA 1
ATOM 776 C C . PHE A 1 94 ? -8.549 -9.569 1.922 1.00 93.62 94 PHE A C 1
ATOM 778 O O . PHE A 1 94 ? -8.052 -10.345 2.733 1.00 93.62 94 PHE A O 1
ATOM 785 N N . ASN A 1 95 ? -9.429 -10.006 1.016 1.00 93.38 95 ASN A N 1
ATOM 786 C CA . ASN A 1 95 ? -9.839 -11.408 0.959 1.00 93.38 95 ASN A CA 1
ATOM 787 C C . ASN A 1 95 ? -8.615 -12.330 0.725 1.00 93.38 95 ASN A C 1
ATOM 789 O O . ASN A 1 95 ? -7.861 -12.093 -0.227 1.00 93.38 95 ASN A O 1
ATOM 793 N N . PRO A 1 96 ? -8.421 -13.415 1.502 1.00 92.81 96 PRO A N 1
ATOM 794 C CA . PRO A 1 96 ? -7.245 -14.287 1.392 1.00 92.81 96 PRO A CA 1
ATOM 795 C C . PRO A 1 96 ? -6.979 -14.856 0.002 1.00 92.81 96 PRO A C 1
ATOM 797 O O . PRO A 1 96 ? -5.826 -14.945 -0.434 1.00 92.81 96 PRO A O 1
ATOM 800 N N . LYS A 1 97 ? -8.032 -15.216 -0.736 1.00 92.62 97 LYS A N 1
ATOM 801 C CA . LYS A 1 97 ? -7.894 -15.741 -2.100 1.00 92.62 97 LYS A CA 1
ATOM 802 C C . LYS A 1 97 ? -7.435 -14.641 -3.056 1.00 92.62 97 LYS A C 1
ATOM 804 O O . LYS A 1 97 ? -6.496 -14.849 -3.826 1.00 92.62 97 LYS A O 1
ATOM 809 N N . ILE A 1 98 ? -8.047 -13.460 -2.965 1.00 93.19 98 ILE A N 1
ATOM 810 C CA . ILE A 1 98 ? -7.716 -12.301 -3.807 1.00 93.19 98 ILE A CA 1
ATOM 811 C C . ILE A 1 98 ? -6.303 -11.798 -3.486 1.00 93.19 98 ILE A C 1
ATOM 813 O O . ILE A 1 98 ? -5.521 -11.538 -4.397 1.00 93.19 98 ILE A O 1
ATOM 817 N N . SER A 1 99 ? -5.930 -11.724 -2.209 1.00 91.19 99 SER A N 1
ATOM 818 C CA . SER A 1 99 ? -4.591 -11.347 -1.745 1.00 91.19 99 SER A CA 1
ATOM 819 C C . SER A 1 99 ? -3.503 -12.269 -2.319 1.00 91.19 99 SER A C 1
ATOM 821 O O . SER A 1 99 ? -2.561 -11.801 -2.969 1.00 91.19 99 SER A O 1
ATOM 823 N N . LYS A 1 100 ? -3.683 -13.596 -2.213 1.00 91.75 100 LYS A N 1
ATOM 824 C CA . LYS A 1 100 ? -2.767 -14.596 -2.798 1.00 91.75 100 LYS A CA 1
ATOM 825 C C . LYS A 1 100 ? -2.674 -14.494 -4.324 1.00 91.75 100 LYS A C 1
ATOM 827 O O . LYS A 1 100 ? -1.578 -14.593 -4.889 1.00 91.75 100 LYS A O 1
ATOM 832 N N . MET A 1 101 ? -3.804 -14.273 -4.997 1.00 94.19 101 MET A N 1
ATOM 833 C CA . MET A 1 101 ? -3.845 -14.084 -6.448 1.00 94.19 101 MET A CA 1
ATOM 834 C C . MET A 1 101 ? -3.051 -12.839 -6.868 1.00 94.19 101 MET A C 1
ATOM 836 O O . MET A 1 101 ? -2.183 -12.937 -7.735 1.00 94.19 101 MET A O 1
ATOM 840 N N . ARG A 1 102 ? -3.273 -11.694 -6.212 1.00 93.50 102 ARG A N 1
ATOM 841 C CA . ARG A 1 102 ? -2.562 -10.433 -6.492 1.00 93.50 102 ARG A CA 1
ATOM 842 C C . ARG A 1 102 ? -1.058 -10.557 -6.252 1.00 93.50 102 ARG A C 1
ATOM 844 O O . ARG A 1 102 ? -0.263 -10.087 -7.068 1.00 93.50 102 ARG A O 1
ATOM 851 N N . ALA A 1 103 ? -0.646 -11.241 -5.183 1.00 91.44 103 ALA A N 1
ATOM 852 C CA . ALA A 1 103 ? 0.768 -11.507 -4.915 1.00 91.44 103 ALA A CA 1
ATOM 853 C C . ALA A 1 103 ? 1.423 -12.327 -6.044 1.00 91.44 103 ALA A C 1
ATOM 855 O O . ALA A 1 103 ? 2.532 -12.013 -6.485 1.00 91.44 103 ALA A O 1
ATOM 856 N N . SER A 1 104 ? 0.725 -13.345 -6.554 1.00 95.19 104 SER A N 1
ATOM 857 C CA . SER A 1 104 ? 1.179 -14.144 -7.700 1.00 95.19 104 SER A CA 1
ATOM 858 C C . SER A 1 104 ? 1.243 -13.323 -8.990 1.00 95.19 104 SER A C 1
ATOM 860 O O . SER A 1 104 ? 2.259 -13.359 -9.684 1.00 95.19 104 SER A O 1
ATOM 862 N N . GLN A 1 105 ? 0.216 -12.518 -9.276 1.00 96.56 105 GLN A N 1
ATOM 863 C CA . GLN A 1 105 ? 0.198 -11.609 -10.427 1.00 96.56 105 GLN A CA 1
ATOM 864 C C . GLN A 1 105 ? 1.380 -10.635 -10.395 1.00 96.56 105 GLN A C 1
ATOM 866 O O . GLN A 1 105 ? 2.079 -10.495 -11.395 1.00 96.56 105 GLN A O 1
ATOM 871 N N . LYS A 1 106 ? 1.689 -10.029 -9.240 1.00 96.19 106 LYS A N 1
ATOM 872 C CA . LYS A 1 106 ? 2.844 -9.127 -9.091 1.00 96.19 106 LYS A CA 1
ATOM 873 C C . LYS A 1 106 ? 4.165 -9.820 -9.442 1.00 96.19 106 LYS A C 1
ATOM 875 O O . LYS A 1 106 ? 5.007 -9.228 -10.116 1.00 96.19 106 LYS A O 1
ATOM 880 N N . LYS A 1 107 ? 4.343 -11.084 -9.033 1.00 97.00 107 LYS A N 1
ATOM 881 C CA . LYS A 1 107 ? 5.533 -11.886 -9.377 1.00 97.00 107 LYS A CA 1
ATOM 882 C C . LYS A 1 107 ? 5.633 -12.142 -10.882 1.00 97.00 107 LYS A C 1
ATOM 884 O O . LYS A 1 107 ? 6.725 -12.034 -11.435 1.00 97.00 107 LYS A O 1
ATOM 889 N N . ILE A 1 108 ? 4.518 -12.464 -11.536 1.00 98.38 108 ILE A N 1
ATOM 890 C CA . ILE A 1 108 ? 4.464 -12.693 -12.989 1.00 98.38 108 ILE A CA 1
ATOM 891 C C . ILE A 1 108 ? 4.788 -11.396 -13.736 1.00 98.38 108 ILE A C 1
ATOM 893 O O . ILE A 1 108 ? 5.737 -11.366 -14.516 1.00 98.38 108 ILE A O 1
ATOM 897 N N . MET A 1 109 ? 4.098 -10.303 -13.407 1.00 98.25 109 MET A N 1
ATOM 898 C CA . MET A 1 109 ? 4.316 -8.987 -14.015 1.00 98.25 109 MET A CA 1
ATOM 899 C C . MET A 1 109 ? 5.767 -8.520 -13.882 1.00 98.25 109 MET A C 1
ATOM 901 O O . MET A 1 109 ? 6.336 -7.973 -14.825 1.00 98.25 109 MET A O 1
ATOM 905 N N . PHE A 1 110 ? 6.400 -8.770 -12.732 1.00 98.12 110 PHE A N 1
ATOM 906 C CA . PHE A 1 110 ? 7.808 -8.435 -12.532 1.00 98.12 110 PHE A CA 1
ATOM 907 C C . PHE A 1 110 ? 8.745 -9.260 -13.428 1.00 98.12 110 PHE A C 1
ATOM 909 O O . PHE A 1 110 ? 9.702 -8.720 -13.986 1.00 98.12 110 PHE A O 1
ATOM 916 N N . ARG A 1 111 ? 8.469 -10.559 -13.608 1.00 98.00 111 ARG A N 1
ATOM 917 C CA . ARG A 1 111 ? 9.238 -11.419 -14.525 1.00 98.00 111 ARG A CA 1
ATOM 918 C C . ARG A 1 111 ? 9.107 -10.948 -15.968 1.00 98.00 111 ARG A C 1
ATOM 920 O O . ARG A 1 111 ? 10.121 -10.812 -16.647 1.00 98.00 111 ARG A O 1
ATOM 927 N N . GLU A 1 112 ? 7.892 -10.647 -16.408 1.00 98.19 112 GLU A N 1
ATOM 928 C CA . GLU A 1 112 ? 7.654 -10.125 -17.752 1.00 98.19 112 GLU A CA 1
ATOM 929 C C . GLU A 1 112 ? 8.321 -8.769 -17.974 1.00 98.19 112 GLU A C 1
ATOM 931 O O . GLU A 1 112 ? 8.937 -8.544 -19.008 1.00 98.19 112 GLU A O 1
ATOM 936 N N . TYR A 1 113 ? 8.244 -7.867 -16.993 1.00 98.19 113 TYR A N 1
ATOM 937 C CA . TYR A 1 113 ? 8.924 -6.578 -17.054 1.00 98.19 113 TYR A CA 1
ATOM 938 C C . TYR A 1 113 ? 10.433 -6.752 -17.266 1.00 98.19 113 TYR A C 1
ATOM 940 O O . TYR A 1 113 ? 11.020 -6.114 -18.139 1.00 98.19 113 TYR A O 1
ATOM 948 N N . ARG A 1 114 ? 11.062 -7.662 -16.513 1.00 98.19 114 ARG A N 1
ATOM 949 C CA . ARG A 1 114 ? 12.490 -7.976 -16.667 1.00 98.19 114 ARG A CA 1
ATOM 950 C C . ARG A 1 114 ? 12.805 -8.588 -18.028 1.00 98.19 114 ARG A C 1
ATOM 952 O O . ARG A 1 114 ? 13.870 -8.306 -18.568 1.00 98.19 114 ARG A O 1
ATOM 959 N N . PHE A 1 115 ? 11.912 -9.410 -18.568 1.00 98.31 115 PHE A N 1
ATOM 960 C CA . PHE A 1 115 ? 12.060 -9.981 -19.902 1.00 98.31 115 PHE A CA 1
ATOM 961 C C . PHE A 1 115 ? 11.980 -8.899 -20.988 1.00 98.31 115 PHE A C 1
ATOM 963 O O . PHE A 1 115 ? 12.948 -8.724 -21.725 1.00 98.31 115 PHE A O 1
ATOM 970 N N . ARG A 1 116 ? 10.923 -8.076 -20.983 1.00 98.12 116 ARG A N 1
ATOM 971 C CA . ARG A 1 116 ? 10.751 -6.946 -21.913 1.00 98.12 116 ARG A CA 1
ATOM 972 C C . ARG A 1 116 ? 11.933 -5.980 -21.880 1.00 98.12 116 ARG A C 1
ATOM 974 O O . ARG A 1 116 ? 12.370 -5.494 -22.913 1.00 98.12 116 ARG A O 1
ATOM 981 N N . MET A 1 117 ? 12.497 -5.729 -20.699 1.00 98.25 117 MET A N 1
ATOM 982 C CA . MET A 1 117 ? 13.687 -4.885 -20.560 1.00 98.25 117 MET A CA 1
ATOM 983 C C . MET A 1 117 ? 14.920 -5.479 -21.254 1.00 98.25 117 MET A C 1
ATOM 985 O O . MET A 1 117 ? 15.707 -4.735 -21.837 1.00 98.25 117 MET A O 1
ATOM 989 N N . LYS A 1 118 ? 15.102 -6.805 -21.207 1.00 97.81 118 LYS A N 1
ATOM 990 C CA . LYS A 1 118 ? 16.202 -7.475 -21.916 1.00 97.81 118 LYS A CA 1
ATOM 991 C C . LYS A 1 118 ? 16.018 -7.393 -23.427 1.00 97.81 118 LYS A C 1
ATOM 993 O O . LYS A 1 118 ? 16.979 -7.087 -24.121 1.00 97.81 118 LYS A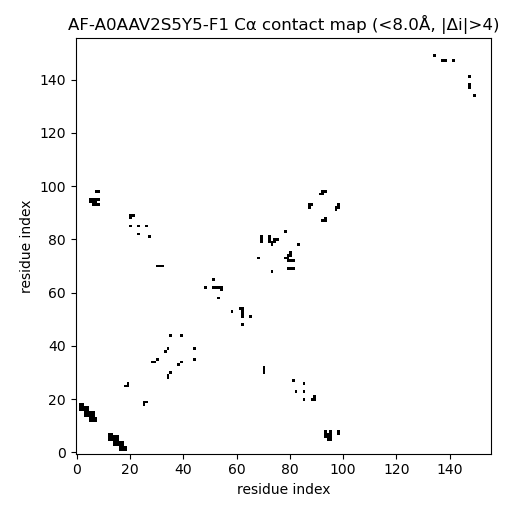 O 1
ATOM 998 N N . GLU A 1 119 ? 14.805 -7.628 -23.916 1.00 97.81 119 GLU A N 1
ATOM 999 C CA . GLU A 1 119 ? 14.484 -7.508 -25.344 1.00 97.81 119 GLU A CA 1
ATOM 1000 C C . GLU A 1 119 ? 14.674 -6.075 -25.846 1.00 97.81 119 GLU A C 1
ATOM 1002 O O . GLU A 1 119 ? 15.284 -5.851 -26.892 1.00 97.81 119 GLU A O 1
ATOM 1007 N N . TYR A 1 120 ? 14.227 -5.093 -25.061 1.00 97.44 120 TYR A N 1
ATOM 1008 C CA . TYR A 1 120 ? 14.440 -3.679 -25.350 1.00 97.44 120 TYR A CA 1
ATOM 1009 C C . TYR A 1 120 ? 15.932 -3.337 -25.440 1.00 97.44 120 TYR A C 1
ATOM 1011 O O . TYR A 1 120 ? 16.371 -2.685 -26.384 1.00 97.44 120 TYR A O 1
ATOM 1019 N N . LEU A 1 121 ? 16.743 -3.812 -24.490 1.00 97.50 121 LEU A N 1
ATOM 1020 C CA . LEU A 1 121 ? 18.185 -3.580 -24.528 1.00 97.50 121 LEU A CA 1
ATOM 1021 C C . LEU A 1 121 ? 18.838 -4.263 -25.737 1.00 97.50 121 LEU A C 1
ATOM 1023 O O . LEU A 1 121 ? 19.685 -3.659 -26.389 1.00 97.50 121 LEU A O 1
ATOM 1027 N N . HIS A 1 122 ? 18.445 -5.501 -26.040 1.00 97.00 122 HIS A N 1
ATOM 1028 C CA . HIS A 1 122 ? 18.971 -6.254 -27.175 1.00 97.00 122 HIS A CA 1
ATOM 1029 C C . HIS A 1 122 ? 18.692 -5.542 -28.501 1.00 97.00 122 HIS A C 1
ATOM 1031 O O . HIS A 1 122 ? 19.628 -5.227 -29.232 1.00 97.00 122 HIS A O 1
ATOM 1037 N N . SER A 1 123 ? 17.426 -5.211 -28.764 1.00 95.81 123 SER A N 1
ATOM 1038 C CA . SER A 1 123 ? 17.014 -4.472 -29.967 1.00 95.81 123 SER A CA 1
ATOM 1039 C C . SER A 1 123 ? 17.722 -3.119 -30.077 1.00 95.81 123 SER A C 1
ATOM 1041 O O . SER A 1 123 ? 18.288 -2.796 -31.120 1.00 95.81 123 SER A O 1
ATOM 1043 N N . THR A 1 124 ? 17.812 -2.369 -28.975 1.00 96.19 124 THR A N 1
ATOM 1044 C CA . THR A 1 124 ? 18.539 -1.089 -28.941 1.00 96.19 124 THR A CA 1
ATOM 1045 C C . THR A 1 124 ? 20.023 -1.258 -29.293 1.00 96.19 124 THR A C 1
ATOM 1047 O O . THR A 1 124 ? 20.598 -0.426 -30.004 1.00 96.19 124 THR A O 1
ATOM 1050 N N . LEU A 1 125 ? 20.674 -2.320 -28.805 1.00 96.31 125 LEU A N 1
ATOM 1051 C CA . LEU A 1 125 ? 22.077 -2.611 -29.112 1.00 96.31 125 LEU A CA 1
ATOM 1052 C C . LEU A 1 125 ? 22.267 -2.990 -30.581 1.00 96.31 125 LEU A C 1
ATOM 1054 O O . LEU A 1 125 ? 23.169 -2.449 -31.220 1.00 96.31 125 LEU A O 1
ATOM 1058 N N . GLU A 1 126 ? 21.420 -3.863 -31.127 1.00 95.06 126 GLU A N 1
ATOM 1059 C CA . GLU A 1 126 ? 21.449 -4.235 -32.546 1.00 95.06 126 GLU A CA 1
ATOM 1060 C C . GLU A 1 126 ? 21.282 -3.009 -33.442 1.00 95.06 126 GLU A C 1
ATOM 1062 O O . GLU A 1 126 ? 22.100 -2.773 -34.336 1.00 95.06 126 GLU A O 1
ATOM 1067 N N . GLU A 1 127 ? 20.290 -2.167 -33.151 1.00 91.50 127 GLU A N 1
ATOM 1068 C CA . GLU A 1 127 ? 20.100 -0.907 -33.860 1.00 91.50 127 GLU A CA 1
ATOM 1069 C C . GLU A 1 127 ? 21.337 -0.019 -33.764 1.00 91.50 127 GLU A C 1
ATOM 1071 O O . GLU A 1 127 ? 21.818 0.491 -34.774 1.00 91.50 127 GLU A O 1
ATOM 1076 N N . THR A 1 128 ? 21.896 0.149 -32.566 1.00 92.94 128 THR A N 1
ATOM 1077 C CA . THR A 1 128 ? 23.083 0.986 -32.354 1.00 92.94 128 THR A CA 1
ATOM 1078 C C . THR A 1 128 ? 24.286 0.470 -33.146 1.00 92.94 128 THR A C 1
ATOM 1080 O O . THR A 1 128 ? 25.013 1.266 -33.745 1.00 92.94 128 THR A O 1
ATOM 1083 N N . LEU A 1 129 ? 24.496 -0.848 -33.194 1.00 94.00 129 LEU A N 1
ATOM 1084 C CA . LEU A 1 129 ? 25.575 -1.471 -33.963 1.00 94.00 129 LEU A CA 1
ATOM 1085 C C . LEU A 1 129 ? 25.387 -1.268 -35.467 1.00 94.00 129 LEU A C 1
ATOM 1087 O O . LEU A 1 129 ? 26.324 -0.842 -36.144 1.00 94.00 129 LEU A O 1
ATOM 1091 N N . VAL A 1 130 ? 24.177 -1.495 -35.987 1.00 90.94 130 VAL A N 1
ATOM 1092 C CA . VAL A 1 130 ? 23.849 -1.254 -37.400 1.00 90.94 130 VAL A CA 1
ATOM 1093 C C . VAL A 1 130 ? 24.058 0.217 -37.760 1.00 90.94 130 VAL A C 1
ATOM 1095 O O . VAL A 1 130 ? 24.649 0.521 -38.797 1.00 90.94 130 VAL A O 1
ATOM 1098 N N . ARG A 1 131 ? 23.624 1.143 -36.896 1.00 85.75 131 ARG A N 1
ATOM 1099 C CA . ARG A 1 131 ? 23.820 2.588 -37.086 1.00 85.75 131 ARG A CA 1
ATOM 1100 C C . ARG A 1 131 ? 25.304 2.945 -37.143 1.00 85.75 131 ARG A C 1
ATOM 1102 O O . ARG A 1 131 ? 25.722 3.635 -38.068 1.00 85.75 131 ARG A O 1
ATOM 1109 N N . ARG A 1 132 ? 26.107 2.443 -36.199 1.00 90.00 132 ARG A N 1
ATOM 1110 C CA . ARG A 1 132 ? 27.561 2.675 -36.167 1.00 90.00 132 ARG A CA 1
ATOM 1111 C C . ARG A 1 132 ? 28.258 2.116 -37.400 1.00 90.00 132 ARG A C 1
ATOM 1113 O O . ARG A 1 132 ? 29.070 2.821 -37.987 1.00 90.00 132 ARG A O 1
ATOM 1120 N N . LYS A 1 133 ? 27.908 0.898 -37.824 1.00 89.94 133 LYS A N 1
ATOM 1121 C CA . LYS A 1 133 ? 28.458 0.298 -39.042 1.00 89.94 133 LYS A CA 1
ATOM 1122 C C . LYS A 1 133 ? 28.180 1.168 -40.268 1.00 89.94 133 LYS A C 1
ATOM 1124 O O . LYS A 1 133 ? 29.115 1.487 -40.983 1.00 89.94 133 LYS A O 1
ATOM 1129 N N . ARG A 1 134 ? 26.941 1.638 -40.462 1.00 86.62 134 ARG A N 1
ATOM 1130 C CA . ARG A 1 134 ? 26.618 2.528 -41.593 1.00 86.62 134 ARG A CA 1
ATOM 1131 C C . ARG A 1 134 ? 27.443 3.811 -41.584 1.00 86.62 134 ARG A C 1
ATOM 1133 O O . ARG A 1 134 ? 27.883 4.248 -42.638 1.00 86.62 134 ARG A O 1
ATOM 1140 N N . VAL A 1 135 ? 27.651 4.420 -40.415 1.00 87.25 135 VAL A N 1
ATOM 1141 C CA . VAL A 1 135 ? 28.496 5.621 -40.305 1.00 87.25 135 VAL A CA 1
ATOM 1142 C C . VAL A 1 135 ? 29.942 5.303 -40.685 1.00 87.25 135 VAL A C 1
ATOM 1144 O O . VAL A 1 135 ? 30.535 6.055 -41.451 1.00 87.25 135 VAL A O 1
ATOM 1147 N N . LEU A 1 136 ? 30.493 4.185 -40.204 1.00 88.25 136 LEU A N 1
ATOM 1148 C CA . LEU A 1 136 ? 31.841 3.744 -40.573 1.00 88.25 136 LEU A CA 1
ATOM 1149 C C . LEU A 1 136 ? 31.962 3.457 -42.073 1.00 88.25 136 LEU A C 1
ATOM 1151 O O . LEU A 1 136 ? 32.928 3.896 -42.686 1.00 88.25 136 LEU A O 1
ATOM 1155 N N . ASP A 1 137 ? 30.975 2.789 -42.670 1.00 87.44 137 ASP A N 1
ATOM 1156 C CA . ASP A 1 137 ? 30.944 2.506 -44.107 1.00 87.44 137 ASP A CA 1
ATOM 1157 C C . ASP A 1 137 ? 30.893 3.808 -44.931 1.00 87.44 137 ASP A C 1
ATOM 1159 O O . ASP A 1 137 ? 31.551 3.908 -45.965 1.00 87.44 137 ASP A O 1
ATOM 1163 N N . ILE A 1 138 ? 30.159 4.833 -44.473 1.00 86.62 138 ILE A N 1
ATOM 1164 C CA . ILE A 1 138 ? 30.139 6.160 -45.114 1.00 86.62 138 ILE A CA 1
ATOM 1165 C C . ILE A 1 138 ? 31.522 6.813 -45.042 1.00 86.62 138 ILE A C 1
ATOM 1167 O O . ILE A 1 138 ? 32.026 7.276 -46.059 1.00 86.62 138 ILE A O 1
ATOM 1171 N N . VAL A 1 139 ? 32.140 6.838 -43.858 1.00 86.31 139 VAL A N 1
ATOM 1172 C CA . VAL A 1 139 ? 33.457 7.462 -43.650 1.00 86.31 139 VAL A CA 1
ATOM 1173 C C . VAL A 1 139 ? 34.551 6.728 -44.427 1.00 86.31 139 VAL A C 1
ATOM 1175 O O . VAL A 1 139 ? 35.395 7.370 -45.039 1.00 86.31 139 VAL A O 1
ATOM 1178 N N . SER A 1 140 ? 34.526 5.393 -44.457 1.00 86.75 140 SER A N 1
ATOM 1179 C CA . SER A 1 140 ? 35.536 4.582 -45.149 1.00 86.75 140 SER A CA 1
ATOM 1180 C C . SER A 1 140 ? 35.525 4.758 -46.669 1.00 86.75 140 SER A C 1
ATOM 1182 O O . SER A 1 140 ? 36.542 4.495 -47.305 1.00 86.75 140 SER A O 1
ATOM 1184 N N . ASN A 1 141 ? 34.391 5.146 -47.256 1.00 84.25 141 ASN A N 1
ATOM 1185 C CA . ASN A 1 141 ? 34.246 5.352 -48.699 1.00 84.25 141 ASN A CA 1
ATOM 1186 C C . ASN A 1 141 ? 34.340 6.836 -49.103 1.00 84.25 141 ASN A C 1
ATOM 1188 O O . ASN A 1 141 ? 34.154 7.164 -50.275 1.00 84.25 141 ASN A O 1
ATOM 1192 N N . MET A 1 142 ? 34.600 7.734 -48.149 1.00 83.94 142 MET A N 1
ATOM 1193 C CA . MET A 1 142 ? 34.665 9.181 -48.355 1.00 83.94 142 MET A CA 1
ATOM 1194 C C . MET A 1 142 ? 36.121 9.648 -48.533 1.00 83.94 142 MET A C 1
ATOM 1196 O O . MET A 1 142 ? 37.022 9.094 -47.899 1.00 83.94 142 MET A O 1
ATOM 1200 N N . PRO A 1 143 ? 36.389 10.655 -49.385 1.00 83.38 143 PRO A N 1
ATOM 1201 C CA . PRO A 1 143 ? 37.717 11.251 -49.490 1.00 83.38 143 PRO A CA 1
ATOM 1202 C C . PRO A 1 143 ? 38.172 11.924 -48.173 1.00 83.38 143 PRO A C 1
ATOM 1204 O O . PRO A 1 143 ? 37.327 12.403 -47.416 1.00 83.38 143 PRO A O 1
ATOM 1207 N N . PRO A 1 144 ? 39.494 12.014 -47.905 1.00 78.50 144 PRO A N 1
ATOM 1208 C CA . PRO A 1 144 ? 40.047 12.411 -46.599 1.00 78.50 144 PRO A CA 1
ATOM 1209 C C . PRO A 1 144 ? 39.653 13.803 -46.073 1.00 78.50 144 PRO A C 1
ATOM 1211 O O . PRO A 1 144 ? 39.754 14.031 -44.871 1.00 78.50 144 PRO A O 1
ATOM 1214 N N . ASP A 1 145 ? 39.201 14.707 -46.946 1.00 80.06 145 ASP A N 1
ATOM 1215 C CA . ASP A 1 145 ? 38.914 16.113 -46.618 1.00 80.06 145 ASP A CA 1
ATOM 1216 C C . ASP A 1 145 ? 37.411 16.463 -46.621 1.00 80.06 145 ASP A C 1
ATOM 1218 O O . ASP A 1 145 ? 37.039 17.620 -46.411 1.00 80.06 145 ASP A O 1
ATOM 1222 N N . GLU A 1 146 ? 36.518 15.491 -46.847 1.00 79.00 146 GLU A N 1
ATOM 1223 C CA . GLU A 1 146 ? 35.068 15.720 -46.793 1.00 79.00 146 GLU A CA 1
ATOM 1224 C C . GLU A 1 146 ? 34.472 15.390 -45.415 1.00 79.00 146 GLU A C 1
ATOM 1226 O O . GLU A 1 146 ? 34.809 14.400 -44.769 1.00 79.00 146 GLU A O 1
ATOM 1231 N N . ILE A 1 147 ? 33.534 16.228 -44.958 1.00 77.62 147 ILE A N 1
ATOM 1232 C CA . ILE A 1 147 ? 32.817 16.012 -43.696 1.00 77.62 147 ILE A CA 1
ATOM 1233 C C . ILE A 1 147 ? 31.655 15.031 -43.939 1.00 77.62 147 ILE A C 1
ATOM 1235 O O . ILE A 1 147 ? 30.765 15.333 -44.747 1.00 77.62 147 ILE A O 1
ATOM 1239 N N . PRO A 1 148 ? 31.578 13.901 -43.210 1.00 71.56 148 PRO A N 1
ATOM 1240 C CA . PRO A 1 148 ? 30.521 12.916 -43.397 1.00 71.56 148 PRO A CA 1
ATOM 1241 C C . PRO A 1 148 ? 29.149 13.486 -43.030 1.00 71.56 148 PRO A C 1
ATOM 1243 O O . PRO A 1 148 ? 28.889 13.888 -41.894 1.00 71.56 148 PRO A O 1
ATOM 1246 N N . LYS A 1 149 ? 28.223 13.475 -43.995 1.00 76.06 149 LYS A N 1
ATOM 1247 C CA . LYS A 1 149 ? 26.816 13.829 -43.768 1.00 76.06 149 LYS A CA 1
ATOM 1248 C C . LYS A 1 149 ? 26.100 12.657 -43.105 1.00 76.06 149 LYS A C 1
ATOM 1250 O O . LYS A 1 149 ? 25.569 11.781 -43.782 1.00 76.06 149 LYS A O 1
ATOM 1255 N N . ILE A 1 150 ? 26.089 12.638 -41.776 1.00 72.19 150 ILE A N 1
ATOM 1256 C CA . ILE A 1 150 ? 25.370 11.618 -41.006 1.00 72.19 150 ILE A CA 1
ATOM 1257 C C . ILE A 1 150 ? 23.866 11.940 -41.067 1.00 72.19 150 ILE A C 1
ATOM 1259 O O . ILE A 1 150 ? 23.454 12.977 -40.538 1.00 72.19 150 ILE A O 1
ATOM 1263 N N . PRO A 1 151 ? 23.021 11.098 -41.693 1.00 68.06 151 PRO A N 1
ATOM 1264 C CA . PRO A 1 151 ? 21.583 11.330 -41.683 1.00 68.06 151 PRO A CA 1
ATOM 1265 C C . PRO A 1 151 ? 21.068 11.293 -40.238 1.00 68.06 151 PRO A C 1
ATOM 1267 O O . PRO A 1 151 ? 21.389 10.374 -39.482 1.00 68.06 151 PRO A O 1
ATOM 1270 N N . ARG A 1 152 ? 20.258 12.287 -39.840 1.00 63.97 152 ARG A N 1
ATOM 1271 C CA . ARG A 1 152 ? 19.504 12.217 -38.579 1.00 63.97 152 ARG A CA 1
ATOM 1272 C C . ARG A 1 152 ? 18.490 11.093 -38.725 1.00 63.97 152 ARG A C 1
ATOM 1274 O O . ARG A 1 152 ? 17.510 11.222 -39.450 1.00 63.97 152 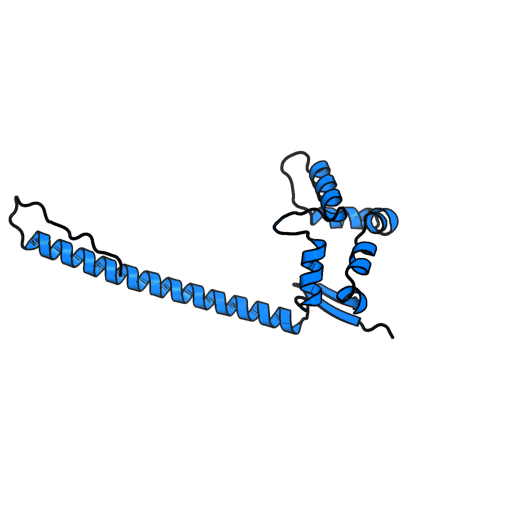ARG A O 1
ATOM 1281 N N . LEU A 1 153 ? 18.771 9.973 -38.080 1.00 58.41 153 LEU A N 1
ATOM 1282 C CA . LEU A 1 153 ? 17.896 8.816 -38.117 1.00 58.41 153 LEU A CA 1
ATOM 1283 C C . LEU A 1 153 ? 16.677 9.116 -37.246 1.00 58.41 153 LEU A C 1
ATOM 1285 O O . LEU A 1 153 ? 16.808 9.253 -36.029 1.00 58.41 153 LEU A O 1
ATOM 1289 N N . LEU A 1 154 ? 15.510 9.244 -37.876 1.00 49.56 154 LEU A N 1
ATOM 1290 C CA . LEU A 1 154 ? 14.240 9.196 -37.164 1.00 49.56 154 LEU A CA 1
ATOM 1291 C C . LEU A 1 154 ? 14.128 7.802 -36.539 1.00 49.56 154 LEU A C 1
ATOM 1293 O O . LEU A 1 154 ? 14.323 6.792 -37.216 1.00 49.56 154 LEU A O 1
ATOM 1297 N N . LEU A 1 155 ? 13.914 7.772 -35.225 1.00 49.53 155 LEU A N 1
ATOM 1298 C CA . LEU A 1 155 ? 13.502 6.569 -34.512 1.00 49.53 155 LEU A CA 1
ATOM 1299 C C . LEU A 1 155 ? 12.112 6.216 -35.050 1.00 49.53 155 LEU A C 1
ATOM 1301 O O . LEU A 1 155 ? 11.176 6.980 -34.819 1.00 49.53 155 LEU A O 1
ATOM 1305 N N . ASN A 1 156 ? 12.020 5.140 -35.832 1.00 45.88 156 ASN A N 1
ATOM 1306 C CA . ASN A 1 156 ? 10.738 4.512 -36.145 1.00 45.88 156 ASN A CA 1
ATOM 1307 C C . ASN A 1 156 ? 10.286 3.681 -34.948 1.00 45.88 156 ASN A C 1
ATOM 1309 O O . ASN A 1 156 ? 11.169 3.024 -34.352 1.00 45.88 156 ASN A O 1
#